Protein AF-A0A5B0D698-F1 (afdb_monomer_lite)

Foldseek 3Di:
DDDDPDDDDPDDDQQLLLQLLVLLQLLVPPDPPPSQLSSLVSLQVVLVVQVPHDDLSNQLSQQSNLQSPVSNVLLVVLVVVLVVCVCVVVVPHNDPDCPPSVVSVVVNVVSSVVSNVVSVVSNVCSVVSHHDDDPPRDNPDDD

pLDDT: mean 70.11, std 11.97, range [43.25, 88.06]

Radius of gyration: 20.56 Å; chains: 1; bounding box: 70×27×59 Å

Secondary structure (DSSP, 8-state):
-PPPPPP-PPPPPP--SHHHHHHGGGGGSSSTTHHHHHHHHHHHHHHHHGGGS-THHHHHHHHHHHHHHHHHHHHHHHHHHHHHHHHHHHHSS---SSTTTHHHHHHHHHHHHHHHHHHHHHHHHHHTT-----TTS--SS--

Structure (mmCIF, N/CA/C/O backbone):
data_AF-A0A5B0D698-F1
#
_entry.id   AF-A0A5B0D698-F1
#
loop_
_atom_site.group_PDB
_atom_site.id
_atom_site.type_symbol
_atom_site.label_atom_id
_atom_site.label_alt_id
_atom_site.label_comp_id
_atom_site.label_asym_id
_atom_site.label_entity_id
_atom_site.label_seq_id
_atom_site.pdbx_PDB_ins_code
_atom_site.Cartn_x
_atom_site.Cartn_y
_atom_site.Cartn_z
_atom_site.occupancy
_atom_site.B_iso_or_equiv
_atom_site.auth_seq_id
_atom_site.auth_comp_id
_atom_site.auth_asym_id
_atom_site.auth_atom_id
_atom_site.pdbx_PDB_model_num
ATOM 1 N N . MET A 1 1 ? -50.038 15.623 32.020 1.00 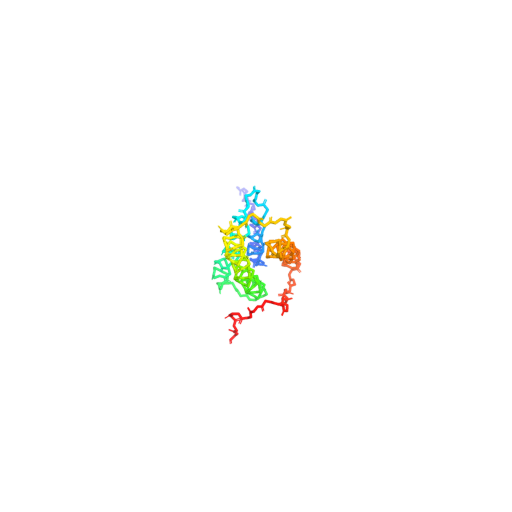43.25 1 MET A N 1
ATOM 2 C CA . MET A 1 1 ? -49.047 15.849 30.946 1.00 43.25 1 MET A CA 1
ATOM 3 C C . MET A 1 1 ? -48.141 14.630 30.883 1.00 43.25 1 MET A C 1
ATOM 5 O O . MET A 1 1 ? -47.457 14.365 31.860 1.00 43.25 1 MET A O 1
ATOM 9 N N . GLY A 1 2 ? -48.224 13.836 29.811 1.00 49.41 2 GLY A N 1
ATOM 10 C CA . GLY A 1 2 ? -47.410 12.629 29.637 1.00 49.41 2 GLY A CA 1
ATOM 11 C C . GLY A 1 2 ? -45.993 12.987 29.193 1.00 49.41 2 GLY A C 1
ATOM 12 O O . GLY A 1 2 ? -45.825 13.664 28.182 1.00 49.41 2 GLY A O 1
ATOM 13 N N . GLY A 1 3 ? -44.990 12.573 29.968 1.00 51.81 3 GLY A N 1
ATOM 14 C CA . GLY A 1 3 ? -43.584 12.720 29.604 1.00 51.81 3 GLY A CA 1
ATOM 15 C C . GLY A 1 3 ? -43.213 11.724 28.509 1.00 51.81 3 GLY A C 1
ATOM 16 O O . GLY A 1 3 ? -43.461 10.529 28.650 1.00 51.81 3 GLY A O 1
ATOM 17 N N . TYR A 1 4 ? -42.634 12.213 27.414 1.00 53.72 4 TYR A N 1
ATOM 18 C CA . TYR A 1 4 ? -42.055 11.358 26.381 1.00 53.72 4 TYR A CA 1
ATOM 19 C C . TYR A 1 4 ? -40.882 10.554 26.970 1.00 53.72 4 TYR A C 1
ATOM 21 O O . TYR A 1 4 ? -40.046 11.143 27.662 1.00 53.72 4 TYR A O 1
ATOM 29 N N . PRO A 1 5 ? -40.778 9.236 26.712 1.00 57.03 5 PRO A N 1
ATOM 30 C CA . PRO A 1 5 ? -39.622 8.461 27.137 1.00 57.03 5 PRO A CA 1
ATOM 31 C C . PRO A 1 5 ? -38.382 8.982 26.408 1.00 57.03 5 PRO A C 1
ATOM 33 O O . PRO A 1 5 ? -38.369 9.097 25.181 1.00 57.03 5 PRO A O 1
ATOM 36 N N . ALA A 1 6 ? -37.348 9.328 27.176 1.00 61.09 6 ALA A N 1
ATOM 37 C CA . ALA A 1 6 ? -36.072 9.767 26.638 1.00 61.09 6 ALA A CA 1
ATOM 38 C C . ALA A 1 6 ? -35.531 8.671 25.710 1.00 61.09 6 ALA A C 1
ATOM 40 O O . ALA A 1 6 ? -35.289 7.545 26.147 1.00 61.09 6 ALA A O 1
ATOM 41 N N . GLY A 1 7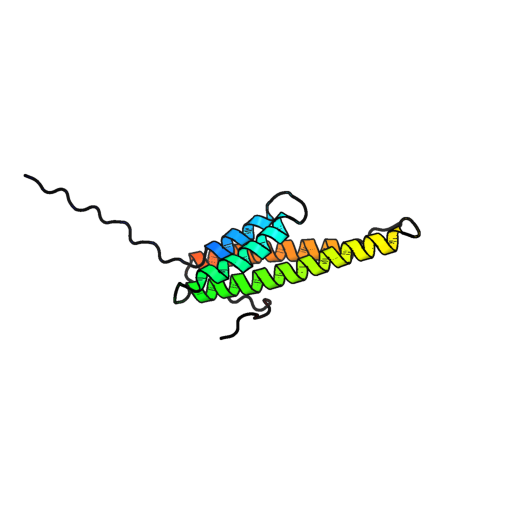 ? -35.396 8.990 24.420 1.00 54.44 7 GLY A N 1
ATOM 42 C CA . GLY A 1 7 ? -34.872 8.066 23.425 1.00 54.44 7 GLY A CA 1
ATOM 43 C C . GLY A 1 7 ? -33.511 7.546 23.875 1.00 54.44 7 GLY A C 1
ATOM 44 O O . GLY A 1 7 ? -32.592 8.327 24.116 1.00 54.44 7 GLY A O 1
ATOM 45 N N . ALA A 1 8 ? -33.394 6.228 24.019 1.00 56.75 8 ALA A N 1
ATOM 46 C CA . ALA A 1 8 ? -32.120 5.572 24.248 1.00 56.75 8 ALA A CA 1
ATOM 47 C C . ALA A 1 8 ? -31.222 5.860 23.038 1.00 56.75 8 ALA A C 1
ATOM 49 O O . ALA A 1 8 ? -31.404 5.285 21.965 1.00 56.75 8 ALA A O 1
ATOM 50 N N . TYR A 1 9 ? -30.283 6.794 23.191 1.00 51.91 9 TYR A N 1
ATOM 51 C CA . TYR A 1 9 ? -29.253 7.027 22.188 1.00 51.91 9 TYR A CA 1
ATOM 52 C C . TYR A 1 9 ? -28.519 5.700 21.949 1.00 51.91 9 TYR A C 1
ATOM 54 O O . TYR A 1 9 ? -28.082 5.079 22.925 1.00 51.91 9 TYR A O 1
ATOM 62 N N . PRO A 1 10 ? -28.384 5.225 20.695 1.00 52.34 10 PRO A N 1
ATOM 63 C CA . PRO A 1 10 ? -27.618 4.020 20.429 1.00 52.34 10 PRO A CA 1
ATOM 64 C C . PRO A 1 10 ? -26.198 4.232 20.954 1.00 52.34 10 PRO A C 1
ATOM 66 O O . PRO A 1 10 ? -25.537 5.211 20.602 1.00 52.34 10 PRO A O 1
ATOM 69 N N . ALA A 1 11 ? -25.755 3.333 21.838 1.00 55.22 11 ALA A N 1
ATOM 70 C CA . ALA A 1 11 ? -24.420 3.372 22.415 1.00 55.22 11 ALA A CA 1
ATOM 71 C C . ALA A 1 11 ? -23.393 3.505 21.283 1.00 55.22 11 ALA A C 1
ATOM 73 O O . ALA A 1 11 ? -23.368 2.682 20.364 1.00 55.22 11 ALA A O 1
ATOM 74 N N . ALA A 1 12 ? -22.584 4.568 21.328 1.00 52.69 12 ALA A N 1
ATOM 75 C CA . ALA A 1 12 ? -21.579 4.837 20.312 1.00 52.69 12 ALA A CA 1
ATOM 76 C C . ALA A 1 12 ? -20.693 3.597 20.151 1.00 52.69 12 ALA A C 1
ATOM 78 O O . ALA A 1 12 ? -20.026 3.172 21.097 1.00 52.69 12 ALA A O 1
ATOM 79 N N . VAL A 1 13 ? -20.726 2.986 18.963 1.00 54.03 13 VAL A N 1
ATOM 80 C CA . VAL A 1 13 ? -19.934 1.792 18.665 1.00 54.03 13 VAL A CA 1
ATOM 81 C C . VAL A 1 13 ? -18.467 2.139 18.936 1.00 54.03 13 VAL A C 1
ATOM 83 O O . VAL A 1 13 ? -17.960 3.081 18.318 1.00 54.03 13 VAL A O 1
ATOM 86 N N . PRO A 1 14 ? -17.773 1.424 19.844 1.00 54.25 14 PRO A N 1
ATOM 87 C CA . PRO A 1 14 ? -16.384 1.722 20.156 1.00 54.25 14 PRO A CA 1
ATOM 88 C C . PRO A 1 14 ? -15.570 1.719 18.859 1.00 54.25 14 PRO A C 1
ATOM 90 O O . PRO A 1 14 ? -15.753 0.806 18.049 1.00 54.25 14 PRO A O 1
ATOM 93 N N . PRO A 1 15 ? -14.696 2.706 18.613 1.00 56.62 15 PRO A N 1
ATOM 94 C CA . PRO A 1 15 ? -13.943 2.785 17.368 1.00 56.62 15 PRO A CA 1
ATOM 95 C C . PRO A 1 15 ? -13.078 1.531 17.206 1.00 56.62 15 PRO A C 1
ATOM 97 O O . PRO A 1 15 ? -12.071 1.371 17.882 1.00 56.62 15 PRO A O 1
ATOM 100 N N . ARG A 1 16 ? -13.473 0.621 16.304 1.00 56.03 16 ARG A N 1
ATOM 101 C CA . ARG A 1 16 ? -12.886 -0.729 16.155 1.00 56.03 16 ARG A CA 1
ATOM 102 C C . ARG A 1 16 ? -11.575 -0.773 15.355 1.00 56.03 16 ARG A C 1
ATOM 104 O O . ARG A 1 16 ? -11.137 -1.841 14.947 1.00 56.03 16 ARG A O 1
ATOM 111 N N . GLY A 1 17 ? -10.963 0.381 15.075 1.00 59.84 17 GLY A N 1
ATOM 112 C CA . GLY A 1 17 ? -9.772 0.464 14.218 1.00 59.84 17 GLY A CA 1
ATOM 113 C C . GLY A 1 17 ? -10.030 0.084 12.750 1.00 59.84 17 GLY A C 1
ATOM 114 O O . GLY A 1 17 ? -9.100 -0.305 12.058 1.00 59.84 17 GLY A O 1
ATOM 115 N N . LEU A 1 18 ? -11.281 0.184 12.274 1.00 65.38 18 LEU A N 1
ATOM 116 C CA . LEU A 1 18 ? -11.691 -0.138 10.895 1.00 65.38 18 LEU A CA 1
ATOM 117 C C . LEU A 1 18 ? -11.224 0.897 9.860 1.00 65.38 18 LEU A C 1
ATOM 119 O O . LEU A 1 18 ? -10.930 0.535 8.727 1.00 65.38 18 LEU A O 1
ATOM 123 N N . LEU A 1 19 ? -11.148 2.174 10.251 1.00 68.00 19 LEU A N 1
ATOM 124 C CA . LEU A 1 19 ? -10.814 3.291 9.359 1.00 68.00 19 LEU A CA 1
ATOM 125 C C . LEU A 1 19 ? -9.467 3.112 8.635 1.00 68.00 19 LEU A C 1
ATOM 127 O O . LEU A 1 19 ? -9.457 3.226 7.413 1.00 68.00 19 LEU A O 1
ATOM 131 N N . PRO A 1 20 ? -8.356 2.773 9.322 1.00 69.25 20 PRO A N 1
ATOM 132 C CA . PRO A 1 20 ? -7.087 2.508 8.652 1.00 69.25 20 PRO A CA 1
ATOM 133 C C . PRO A 1 20 ? -7.180 1.389 7.614 1.00 69.25 20 PRO A C 1
ATOM 135 O O . PRO A 1 20 ? -6.628 1.517 6.533 1.00 69.25 20 PRO A O 1
ATOM 138 N N . TRP A 1 21 ? -7.924 0.319 7.890 1.00 69.25 21 TRP A N 1
ATOM 139 C CA . TRP A 1 21 ? -8.091 -0.777 6.937 1.00 69.25 21 TRP A CA 1
ATOM 140 C C . TRP A 1 21 ? -8.963 -0.386 5.741 1.00 69.25 21 TRP A C 1
ATOM 142 O O . TRP A 1 21 ? -8.602 -0.686 4.610 1.00 69.25 21 TRP A O 1
ATOM 152 N N . ALA A 1 22 ? -10.050 0.354 5.959 1.00 73.06 22 ALA A N 1
ATOM 153 C CA . ALA A 1 22 ? -10.903 0.849 4.877 1.00 73.06 22 ALA A CA 1
ATOM 154 C C . ALA A 1 22 ? -10.153 1.796 3.922 1.00 73.06 22 ALA A C 1
ATOM 156 O O . ALA A 1 22 ? -10.357 1.738 2.713 1.00 73.06 22 ALA A O 1
ATOM 157 N N . LEU A 1 23 ? -9.225 2.611 4.432 1.00 75.62 23 LEU A N 1
ATOM 158 C CA . LEU A 1 23 ? -8.343 3.447 3.602 1.00 75.62 23 LEU A CA 1
ATOM 159 C C . LEU A 1 23 ? -7.381 2.615 2.733 1.00 75.62 23 LEU A C 1
ATOM 161 O O . LEU A 1 23 ? -6.917 3.065 1.686 1.00 75.62 23 LEU A O 1
ATOM 165 N N . GLY A 1 24 ? -7.159 1.357 3.110 1.00 70.19 24 GLY A N 1
ATOM 166 C CA . GLY A 1 24 ? -6.526 0.338 2.284 1.00 70.19 24 GLY A CA 1
ATOM 167 C C . GLY A 1 24 ? -7.220 0.093 0.935 1.00 70.19 24 GLY A C 1
ATOM 168 O O . GLY A 1 24 ? -6.566 -0.273 -0.037 1.00 70.19 24 GLY A O 1
ATOM 169 N N . LEU A 1 25 ? -8.529 0.345 0.839 1.00 79.75 25 LEU A N 1
ATOM 170 C CA . LEU A 1 25 ? -9.312 0.126 -0.383 1.00 79.75 25 LEU A CA 1
ATOM 171 C C . LEU A 1 25 ? -9.118 1.208 -1.448 1.00 79.75 25 LEU A C 1
ATOM 173 O O . LEU A 1 25 ? -9.544 1.011 -2.583 1.00 79.75 25 LEU A O 1
ATOM 177 N N . LEU A 1 26 ? -8.432 2.311 -1.130 1.00 79.44 26 LEU A N 1
ATOM 178 C CA . LEU A 1 26 ? -8.079 3.332 -2.126 1.00 79.44 26 LEU A CA 1
ATOM 179 C C . LEU A 1 26 ? -7.236 2.758 -3.277 1.00 79.44 26 LEU A C 1
ATOM 181 O O . LEU A 1 26 ? -7.214 3.337 -4.358 1.00 79.44 26 LEU A O 1
ATOM 185 N N . ILE A 1 27 ? -6.623 1.583 -3.087 1.00 78.94 27 ILE A N 1
ATOM 186 C CA . ILE A 1 27 ? -5.944 0.836 -4.149 1.00 78.94 27 ILE A CA 1
ATOM 187 C C . ILE A 1 27 ? -6.849 0.515 -5.346 1.00 78.94 27 ILE A C 1
ATOM 189 O O . ILE A 1 27 ? -6.347 0.346 -6.451 1.00 78.94 27 ILE A O 1
ATOM 193 N N . LEU A 1 28 ? -8.169 0.471 -5.145 1.00 79.44 28 LEU A N 1
ATOM 194 C CA . LEU A 1 28 ? -9.156 0.179 -6.184 1.00 79.44 28 LEU A CA 1
ATOM 195 C C . LEU A 1 28 ? -9.487 1.384 -7.079 1.00 79.44 28 LEU A C 1
ATOM 197 O O . LEU A 1 28 ? -10.265 1.233 -8.019 1.00 79.44 28 LEU A O 1
ATOM 201 N N . ILE A 1 29 ? -8.928 2.572 -6.814 1.00 83.19 29 ILE A N 1
ATOM 202 C CA . ILE A 1 29 ? -9.058 3.712 -7.731 1.00 83.19 29 ILE A CA 1
ATOM 203 C C . ILE A 1 29 ? -8.455 3.292 -9.083 1.00 83.19 29 ILE A C 1
ATOM 205 O O . ILE A 1 29 ? -7.277 2.929 -9.116 1.00 83.19 29 ILE A O 1
ATOM 209 N N . PRO A 1 30 ? -9.213 3.359 -10.198 1.00 74.44 30 PRO A N 1
ATOM 210 C CA . PRO A 1 30 ? -8.798 2.846 -11.507 1.00 74.44 30 PRO A CA 1
ATOM 211 C C . PRO A 1 30 ? -7.821 3.800 -12.213 1.00 74.44 30 PRO A C 1
ATOM 213 O O . PRO A 1 30 ? -7.921 4.052 -13.410 1.00 74.44 30 PRO A O 1
ATOM 216 N N . PHE A 1 31 ? -6.887 4.370 -11.455 1.00 77.25 31 PHE A N 1
ATOM 217 C CA . PHE A 1 31 ? -5.821 5.216 -11.953 1.00 77.25 31 PHE A CA 1
ATOM 218 C C . PHE A 1 31 ? -4.481 4.540 -11.630 1.00 77.25 31 PHE A C 1
ATOM 220 O O . PHE A 1 31 ? -4.220 4.269 -10.449 1.00 77.25 31 PHE A O 1
ATOM 227 N N . PRO A 1 32 ? -3.633 4.255 -12.641 1.00 74.44 32 PRO A N 1
ATOM 228 C CA . PRO A 1 32 ? -2.386 3.526 -12.446 1.00 74.44 32 PRO A CA 1
ATOM 229 C C . PRO A 1 32 ? -1.539 4.156 -11.342 1.00 74.44 32 PRO A C 1
ATOM 231 O O . PRO A 1 32 ? -1.295 5.362 -11.350 1.00 74.44 32 PRO A O 1
ATOM 234 N N . PHE A 1 33 ? -1.103 3.333 -10.388 1.00 77.50 33 PHE A N 1
ATOM 235 C CA . PHE A 1 33 ? -0.232 3.686 -9.258 1.00 77.50 33 PHE A CA 1
ATOM 236 C C . PHE A 1 33 ? -0.831 4.625 -8.200 1.00 77.5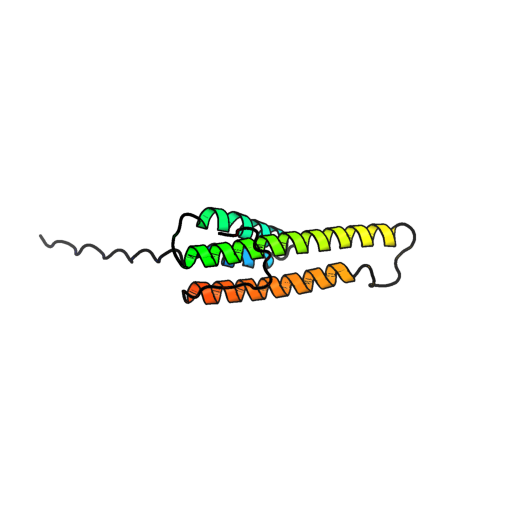0 33 PHE A C 1
ATOM 238 O O . PHE A 1 33 ? -0.549 4.453 -7.012 1.00 77.50 33 PHE A O 1
ATOM 245 N N . VAL A 1 34 ? -1.694 5.566 -8.588 1.00 78.31 34 VAL A N 1
ATOM 246 C CA . VAL A 1 34 ? -2.286 6.572 -7.692 1.00 78.31 34 VAL A CA 1
ATOM 247 C C . VAL A 1 34 ? -3.130 5.923 -6.606 1.00 78.31 34 VAL A C 1
ATOM 249 O O . VAL A 1 34 ? -2.970 6.279 -5.442 1.00 78.31 34 VAL A O 1
ATOM 252 N N . GLY A 1 35 ? -3.964 4.935 -6.946 1.00 77.50 35 GLY A N 1
ATOM 253 C CA . GLY A 1 35 ? -4.760 4.223 -5.944 1.00 77.50 35 GLY A CA 1
ATOM 254 C C . GLY A 1 35 ? -3.887 3.541 -4.887 1.00 77.50 35 GLY A C 1
ATOM 255 O O . GLY A 1 35 ? -4.127 3.665 -3.685 1.00 77.50 35 GLY A O 1
ATOM 256 N N . GLY A 1 36 ? -2.826 2.857 -5.326 1.00 75.00 36 GLY A N 1
ATOM 257 C CA . GLY A 1 36 ? -1.877 2.192 -4.434 1.00 75.00 36 GLY A CA 1
ATOM 258 C C . GLY A 1 36 ? -1.141 3.176 -3.524 1.00 75.00 36 GLY A C 1
ATOM 259 O O . GLY A 1 36 ? -1.122 2.996 -2.307 1.00 75.00 36 GLY A O 1
ATOM 260 N N . ILE A 1 37 ? -0.589 4.251 -4.083 1.00 79.81 37 ILE A N 1
ATOM 261 C CA . ILE A 1 37 ? 0.144 5.257 -3.302 1.00 79.81 37 ILE A CA 1
ATOM 262 C C . ILE A 1 37 ? -0.796 5.959 -2.313 1.00 79.81 37 ILE A C 1
ATOM 264 O O . ILE A 1 37 ? -0.485 6.034 -1.123 1.00 79.81 37 ILE A O 1
ATOM 268 N N . ALA A 1 38 ? -1.974 6.400 -2.765 1.00 78.50 38 ALA A N 1
ATOM 269 C CA . ALA A 1 38 ? -2.978 7.032 -1.911 1.00 78.50 38 ALA A CA 1
ATOM 270 C C . ALA A 1 38 ? -3.415 6.107 -0.767 1.00 78.50 38 ALA A C 1
ATOM 272 O O . ALA A 1 38 ? -3.546 6.557 0.370 1.00 78.50 38 ALA A O 1
ATOM 273 N N . SER A 1 39 ? -3.572 4.810 -1.046 1.00 78.38 39 SER A N 1
ATOM 274 C CA . SER A 1 39 ? -3.862 3.796 -0.035 1.00 78.38 39 SER A CA 1
ATOM 275 C C . SER A 1 39 ? -2.773 3.706 1.032 1.00 78.38 39 SER A C 1
ATOM 277 O O . SER A 1 39 ? -3.072 3.847 2.218 1.00 78.38 39 SER A O 1
ATOM 279 N N . GLY A 1 40 ? -1.509 3.544 0.629 1.00 73.00 40 GLY A N 1
ATOM 280 C CA . GLY A 1 40 ? -0.382 3.479 1.563 1.00 73.00 40 GLY A CA 1
ATOM 281 C C . GLY A 1 40 ? -0.268 4.735 2.433 1.00 73.00 40 GLY A C 1
ATOM 282 O O . GLY A 1 40 ? -0.135 4.628 3.655 1.00 73.00 40 GLY A O 1
ATOM 283 N N . ILE A 1 41 ? -0.412 5.923 1.828 1.00 77.19 41 ILE A N 1
ATOM 284 C CA . ILE A 1 41 ? -0.380 7.212 2.539 1.00 77.19 41 ILE A CA 1
ATOM 285 C C . ILE A 1 41 ? -1.538 7.299 3.534 1.00 77.19 41 ILE A C 1
ATOM 287 O O . ILE A 1 41 ? -1.331 7.615 4.705 1.00 77.19 41 ILE A O 1
ATOM 291 N N . ALA A 1 42 ? -2.761 7.001 3.101 1.00 77.75 42 ALA A N 1
ATOM 292 C CA . ALA A 1 42 ? -3.940 7.122 3.947 1.00 77.75 42 ALA A CA 1
ATOM 293 C C . ALA A 1 42 ? -3.905 6.138 5.131 1.00 77.75 42 ALA A C 1
ATOM 295 O O . ALA A 1 42 ? -4.251 6.506 6.259 1.00 77.75 42 ALA A O 1
ATOM 296 N N . MET A 1 43 ? -3.414 4.913 4.919 1.00 70.50 43 MET A N 1
ATOM 297 C CA . MET A 1 43 ? -3.164 3.948 5.996 1.00 70.50 43 MET A CA 1
ATOM 298 C C . MET A 1 43 ? -2.090 4.447 6.974 1.00 70.50 43 MET A C 1
ATOM 300 O O . MET A 1 43 ? -2.265 4.328 8.190 1.00 70.50 43 MET A O 1
ATOM 304 N N . ALA A 1 44 ? -1.019 5.067 6.469 1.00 70.19 44 ALA A N 1
ATOM 305 C CA . ALA A 1 44 ? 0.047 5.615 7.304 1.00 70.19 44 ALA A CA 1
ATOM 306 C C . ALA A 1 44 ? -0.421 6.813 8.154 1.00 70.19 44 ALA A C 1
ATOM 308 O O . ALA A 1 44 ? -0.178 6.869 9.362 1.00 70.19 44 ALA A O 1
ATOM 309 N N . VAL A 1 45 ? -1.153 7.754 7.556 1.00 70.75 45 VAL A N 1
ATOM 310 C CA . VAL A 1 45 ? -1.638 8.966 8.239 1.00 70.75 45 VAL A CA 1
ATOM 311 C C . VAL A 1 45 ? -2.734 8.635 9.265 1.00 70.75 45 VAL A C 1
ATOM 313 O O . VAL A 1 45 ? -2.742 9.168 10.379 1.00 70.75 45 VAL A O 1
ATOM 316 N N . SER A 1 46 ? -3.643 7.711 8.944 1.00 66.25 46 SER A N 1
ATOM 317 C CA . SER A 1 46 ? -4.792 7.376 9.805 1.00 66.25 46 SER A CA 1
ATOM 318 C C . SER A 1 46 ? -4.434 6.607 11.079 1.00 66.25 46 SER A C 1
ATOM 320 O O . SER A 1 46 ? -5.117 6.738 12.105 1.00 66.25 46 SER A O 1
ATOM 322 N N . GLY A 1 47 ? -3.345 5.841 11.078 1.00 55.72 47 GLY A N 1
ATOM 323 C CA . GLY A 1 47 ? -2.895 5.197 12.306 1.00 55.72 47 GLY A CA 1
ATOM 324 C C . GLY A 1 47 ? -2.310 6.192 13.328 1.00 55.72 47 GLY A C 1
ATOM 325 O O . GLY A 1 47 ? -2.368 5.926 14.530 1.00 55.72 47 GLY A O 1
ATOM 326 N N . GLY A 1 48 ? -1.866 7.382 12.893 1.00 53.75 48 GLY A N 1
ATOM 327 C CA . GLY A 1 48 ? -1.510 8.499 13.778 1.00 53.75 48 GLY A CA 1
ATOM 328 C C . GLY A 1 48 ? -2.719 9.052 14.543 1.00 53.75 48 GLY A C 1
ATOM 329 O O . GLY A 1 48 ? -2.651 9.242 15.759 1.00 53.75 48 GLY A O 1
ATOM 330 N N . ALA A 1 49 ? -3.863 9.194 13.866 1.00 51.62 49 ALA A N 1
ATOM 331 C CA . ALA A 1 49 ? -5.129 9.630 14.467 1.00 51.62 49 ALA A CA 1
ATOM 332 C C . ALA A 1 49 ? -5.752 8.584 15.413 1.00 51.62 49 ALA A C 1
ATOM 334 O O . ALA A 1 49 ? -6.570 8.920 16.270 1.00 51.62 49 ALA A O 1
ATOM 335 N N . SER A 1 50 ? -5.348 7.316 15.293 1.00 50.00 50 SER A N 1
ATOM 336 C CA . SER A 1 50 ? -5.852 6.207 16.115 1.00 50.00 50 SER A CA 1
ATOM 337 C C . SER A 1 50 ? -5.109 6.046 17.450 1.00 50.00 50 SER A C 1
ATOM 339 O O . SER A 1 50 ? -5.561 5.299 18.316 1.00 50.00 50 SER A O 1
ATOM 341 N N . ARG A 1 51 ? -4.013 6.796 17.671 1.00 49.94 51 ARG A N 1
ATOM 342 C CA . ARG A 1 51 ? -3.254 6.825 18.942 1.00 49.94 51 ARG A CA 1
ATOM 343 C C . ARG A 1 51 ? -4.097 7.257 20.149 1.00 49.94 51 ARG A C 1
ATOM 345 O O . ARG A 1 51 ? -3.717 6.955 21.277 1.00 49.94 51 ARG A O 1
ATOM 352 N N . ARG A 1 52 ? -5.219 7.945 19.902 1.00 50.62 52 ARG A N 1
ATOM 353 C CA . ARG A 1 52 ? -6.154 8.463 20.915 1.00 50.62 52 ARG A CA 1
ATOM 354 C C . ARG A 1 52 ? -7.133 7.425 21.477 1.00 50.62 52 ARG A C 1
ATOM 356 O O . ARG A 1 52 ? -7.836 7.733 22.429 1.00 50.62 52 ARG A O 1
ATOM 363 N N . PHE A 1 53 ? -7.196 6.220 20.906 1.00 52.69 53 PHE A N 1
ATOM 364 C CA . PHE A 1 53 ? -8.102 5.158 21.355 1.00 52.69 53 PHE A CA 1
ATOM 365 C C . PHE A 1 53 ? -7.307 4.034 22.039 1.00 52.69 53 PHE A C 1
ATOM 367 O O . PHE A 1 53 ? -6.228 3.674 21.576 1.00 52.69 53 PHE A O 1
ATOM 374 N N . GLY A 1 54 ? -7.796 3.518 23.172 1.00 53.06 54 GLY A N 1
ATOM 375 C CA . GLY A 1 54 ? -7.160 2.435 23.939 1.00 53.06 54 GLY A CA 1
ATOM 376 C C . GLY A 1 54 ? -7.615 1.030 23.514 1.00 53.06 54 GLY A C 1
ATOM 377 O O . GLY A 1 54 ? -8.648 0.877 22.866 1.00 53.06 54 GLY A O 1
ATOM 378 N N . GLY A 1 55 ? -6.853 -0.002 23.895 1.00 65.88 55 GLY A N 1
ATOM 379 C CA . GLY A 1 55 ? -7.209 -1.420 23.705 1.00 65.88 55 GLY A CA 1
ATOM 380 C C . GLY A 1 55 ? -6.937 -1.988 22.301 1.00 65.88 55 GLY A C 1
ATOM 381 O O . GLY A 1 55 ? -6.099 -1.474 21.560 1.00 65.88 55 GLY A O 1
ATOM 382 N N . ALA A 1 56 ? -7.674 -3.040 21.921 1.00 60.34 56 ALA A N 1
ATOM 383 C CA . ALA A 1 56 ? -7.499 -3.799 20.669 1.00 60.34 56 A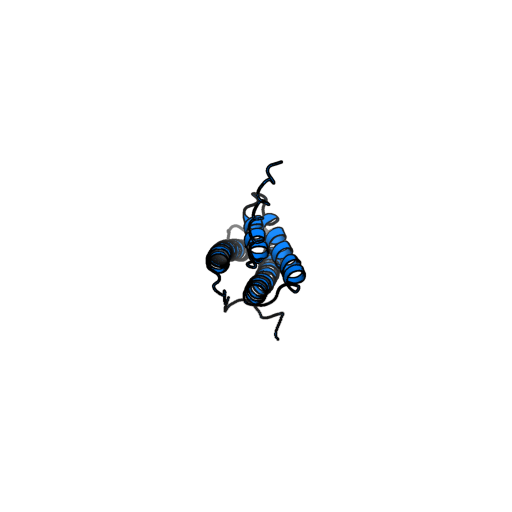LA A CA 1
ATOM 384 C C . ALA A 1 56 ? -7.603 -2.945 19.386 1.00 60.34 56 ALA A C 1
ATOM 386 O O . ALA A 1 56 ? -6.994 -3.252 18.360 1.00 60.34 56 ALA A O 1
ATOM 387 N N . ALA A 1 57 ? -8.331 -1.826 19.442 1.00 59.09 57 ALA A N 1
ATOM 388 C CA . ALA A 1 57 ? -8.427 -0.869 18.344 1.00 59.09 57 ALA A CA 1
ATOM 389 C C . ALA A 1 57 ? -7.088 -0.180 18.031 1.00 59.09 57 ALA A C 1
ATOM 391 O O . ALA A 1 57 ? -6.790 0.092 16.867 1.00 59.09 57 ALA A O 1
ATOM 392 N N . ARG A 1 58 ? -6.264 0.074 19.056 1.00 63.34 58 ARG A N 1
ATOM 393 C CA . ARG A 1 58 ? -4.948 0.709 18.913 1.00 63.34 58 ARG A CA 1
ATOM 394 C C . ARG A 1 58 ? -3.944 -0.228 18.263 1.00 63.34 58 ARG A C 1
ATOM 396 O O . ARG A 1 58 ? -3.154 0.207 17.431 1.00 63.34 58 ARG A O 1
ATOM 403 N N . GLU A 1 59 ? -3.976 -1.502 18.635 1.00 65.56 59 GLU A N 1
ATOM 404 C CA . GLU A 1 59 ? -3.091 -2.527 18.077 1.00 65.56 59 GLU A CA 1
ATOM 405 C C . GLU A 1 59 ? -3.436 -2.824 16.619 1.00 65.56 59 GLU A C 1
ATOM 407 O O . GLU A 1 59 ? -2.543 -2.819 15.773 1.00 65.56 59 GLU A O 1
ATOM 412 N N . ASN A 1 60 ? -4.726 -2.943 16.292 1.00 64.62 60 ASN A N 1
ATOM 413 C CA . ASN A 1 60 ? -5.174 -3.087 14.906 1.00 64.62 60 ASN A CA 1
ATOM 414 C C . ASN A 1 60 ? -4.820 -1.876 14.044 1.00 64.62 60 ASN A C 1
ATOM 416 O O . ASN A 1 60 ? -4.356 -2.042 12.915 1.00 64.62 60 ASN A O 1
ATOM 420 N N . ALA A 1 61 ? -4.989 -0.662 14.573 1.00 63.84 61 ALA A N 1
ATOM 421 C CA . ALA A 1 61 ? -4.581 0.542 13.867 1.00 63.84 61 ALA A CA 1
ATOM 422 C C . ALA A 1 61 ? -3.059 0.605 13.674 1.00 63.84 61 ALA A C 1
ATOM 424 O O . ALA A 1 61 ? -2.612 0.997 12.603 1.00 63.84 61 ALA A O 1
ATOM 425 N N . ARG A 1 62 ? -2.260 0.182 14.663 1.00 68.00 62 ARG A N 1
ATOM 426 C CA . ARG A 1 62 ? -0.792 0.101 14.558 1.00 68.00 62 ARG A CA 1
ATOM 427 C C . ARG A 1 62 ? -0.336 -0.917 13.515 1.00 68.00 62 ARG A C 1
ATOM 429 O O . ARG A 1 62 ? 0.558 -0.607 12.732 1.00 68.00 62 ARG A O 1
ATOM 436 N N . ALA A 1 63 ? -0.945 -2.101 13.487 1.00 68.44 63 ALA A N 1
ATOM 437 C CA . ALA A 1 63 ? -0.642 -3.126 12.492 1.00 68.44 63 ALA A CA 1
ATOM 438 C C . ALA A 1 63 ? -0.955 -2.634 11.069 1.00 68.44 63 ALA A C 1
ATOM 440 O O . ALA A 1 63 ? -0.119 -2.779 10.177 1.00 68.44 63 ALA A O 1
ATOM 441 N N . ALA A 1 64 ? -2.104 -1.974 10.880 1.00 67.69 64 ALA A N 1
ATOM 442 C CA . ALA A 1 64 ? -2.473 -1.348 9.611 1.00 67.69 64 ALA A CA 1
ATOM 443 C C . ALA A 1 64 ? -1.485 -0.245 9.195 1.00 67.69 64 ALA A C 1
ATOM 445 O O . ALA A 1 64 ? -1.099 -0.169 8.034 1.00 67.69 64 ALA A O 1
ATOM 446 N N . LEU A 1 65 ? -1.038 0.580 10.146 1.00 71.88 65 LEU A N 1
ATOM 447 C CA . LEU A 1 65 ? -0.076 1.662 9.920 1.00 71.88 65 LEU A CA 1
ATOM 448 C C . LEU A 1 65 ? 1.292 1.118 9.471 1.00 71.88 65 LEU A C 1
ATOM 450 O O . LEU A 1 65 ? 1.828 1.546 8.452 1.00 71.88 65 LEU A O 1
ATOM 454 N N . ASN A 1 66 ? 1.834 0.139 10.206 1.00 75.12 66 ASN A N 1
ATOM 455 C CA . ASN A 1 66 ? 3.120 -0.493 9.889 1.00 75.12 66 ASN A CA 1
ATOM 456 C C . ASN A 1 66 ? 3.073 -1.200 8.524 1.00 75.12 66 ASN A C 1
ATOM 458 O O . ASN A 1 66 ? 4.028 -1.115 7.748 1.00 75.12 66 ASN A O 1
ATOM 462 N N . TRP A 1 67 ? 1.956 -1.865 8.208 1.00 78.25 67 TRP A N 1
ATOM 463 C CA . TRP A 1 67 ? 1.748 -2.474 6.895 1.00 78.25 67 TRP A CA 1
ATOM 464 C C . TRP A 1 67 ? 1.637 -1.422 5.788 1.00 78.25 67 TRP A C 1
ATOM 466 O O . TRP A 1 67 ? 2.341 -1.530 4.792 1.00 78.25 67 TRP A O 1
ATOM 476 N N . GLY A 1 68 ? 0.824 -0.378 5.979 1.00 76.00 68 GLY A N 1
ATOM 477 C CA . GLY A 1 68 ? 0.654 0.706 5.008 1.00 76.00 68 GLY A CA 1
ATOM 478 C C . GLY A 1 68 ? 1.970 1.411 4.670 1.00 76.00 68 GLY A C 1
ATOM 479 O O . GLY A 1 68 ? 2.246 1.655 3.499 1.00 76.00 68 GLY A O 1
ATOM 480 N N . LEU A 1 69 ? 2.824 1.650 5.672 1.00 75.94 69 LEU A N 1
ATOM 481 C CA . LEU A 1 69 ? 4.181 2.176 5.477 1.00 75.94 69 LEU A CA 1
ATOM 482 C C . LEU A 1 69 ? 5.081 1.206 4.706 1.00 75.94 69 LEU A C 1
ATOM 484 O O . LEU A 1 69 ? 5.779 1.625 3.786 1.00 75.94 69 LEU A O 1
ATOM 488 N N . THR A 1 70 ? 5.051 -0.083 5.055 1.00 78.75 70 THR A N 1
ATOM 489 C CA . THR A 1 70 ? 5.833 -1.115 4.352 1.00 78.75 70 THR A CA 1
ATOM 490 C C . THR A 1 70 ? 5.399 -1.214 2.888 1.00 78.75 70 THR A C 1
ATOM 492 O O . THR A 1 70 ? 6.239 -1.190 1.993 1.00 78.75 70 THR A O 1
ATOM 495 N N . TYR A 1 71 ? 4.090 -1.255 2.633 1.00 78.25 71 TYR A N 1
ATOM 496 C CA . TYR A 1 71 ? 3.520 -1.268 1.290 1.00 78.25 71 TYR A CA 1
ATOM 497 C C . TYR A 1 71 ? 3.921 -0.021 0.502 1.00 78.25 71 TYR A C 1
ATOM 499 O O . TYR A 1 71 ? 4.364 -0.136 -0.639 1.00 78.25 71 TYR A O 1
ATOM 507 N N . LEU A 1 72 ? 3.831 1.165 1.107 1.00 80.94 72 LEU A N 1
ATOM 508 C CA . LEU A 1 72 ? 4.224 2.419 0.469 1.00 80.94 72 LEU A CA 1
ATOM 509 C C . LEU A 1 72 ? 5.713 2.441 0.110 1.00 80.94 72 LEU A C 1
ATOM 511 O O . LEU A 1 72 ? 6.065 2.822 -1.004 1.00 80.94 72 LEU A O 1
ATOM 515 N N . LEU A 1 73 ? 6.582 1.988 1.015 1.00 83.44 73 LEU A N 1
ATOM 516 C CA . LEU A 1 73 ? 8.017 1.895 0.759 1.00 83.44 73 LEU A CA 1
ATOM 517 C C . LEU A 1 73 ? 8.312 0.926 -0.396 1.00 83.44 73 LEU A C 1
ATOM 519 O O . LEU A 1 73 ? 8.959 1.307 -1.369 1.00 83.44 73 LEU A O 1
ATOM 523 N N . VAL A 1 74 ? 7.806 -0.309 -0.310 1.00 84.38 74 VAL A N 1
ATOM 524 C CA . VAL A 1 74 ? 8.056 -1.365 -1.306 1.00 84.38 74 VAL A CA 1
ATOM 525 C C . VAL A 1 74 ? 7.500 -0.977 -2.677 1.00 84.38 74 VAL A C 1
ATOM 527 O O . VAL A 1 74 ? 8.194 -1.115 -3.682 1.00 84.38 74 VAL A O 1
ATOM 530 N N . SER A 1 75 ? 6.275 -0.449 -2.727 1.00 80.38 75 SER A N 1
ATOM 531 C CA . SER A 1 75 ? 5.645 -0.007 -3.976 1.00 80.38 75 SER A CA 1
ATOM 532 C C . SER A 1 75 ? 6.397 1.159 -4.619 1.00 80.38 75 SER A C 1
ATOM 534 O O . SER A 1 75 ? 6.625 1.134 -5.827 1.00 80.38 75 SER A O 1
ATOM 536 N N . THR A 1 76 ? 6.857 2.133 -3.827 1.00 83.56 76 THR A N 1
ATOM 537 C CA . THR A 1 76 ? 7.668 3.256 -4.324 1.00 83.56 76 THR A CA 1
ATOM 538 C C . THR A 1 76 ? 8.992 2.767 -4.905 1.00 83.56 76 THR A C 1
ATOM 540 O O . THR A 1 76 ? 9.339 3.149 -6.020 1.00 83.56 76 THR A O 1
ATOM 543 N N . VAL A 1 77 ? 9.708 1.885 -4.197 1.00 87.00 77 VAL A N 1
ATOM 544 C CA . VAL A 1 77 ? 10.976 1.312 -4.683 1.00 87.00 77 VAL A CA 1
ATOM 545 C C . VAL A 1 77 ? 10.765 0.560 -5.995 1.00 87.00 77 VAL A C 1
ATOM 547 O O . VAL A 1 77 ? 11.491 0.813 -6.951 1.00 87.00 77 VAL A O 1
ATOM 550 N N . LEU A 1 78 ? 9.747 -0.301 -6.083 1.00 87.12 78 LEU A N 1
ATOM 551 C CA . LEU A 1 78 ? 9.455 -1.054 -7.307 1.00 87.12 78 LEU A CA 1
ATOM 552 C C . LEU A 1 78 ? 9.123 -0.141 -8.494 1.00 87.12 78 LEU A C 1
ATOM 554 O O . LEU A 1 78 ? 9.585 -0.405 -9.603 1.00 87.12 78 LEU A O 1
ATOM 558 N N . LEU A 1 79 ? 8.369 0.939 -8.271 1.00 86.81 79 LEU A N 1
ATOM 559 C CA . LEU A 1 79 ? 8.049 1.906 -9.323 1.00 86.81 79 LEU A CA 1
ATOM 560 C C . LEU A 1 79 ? 9.279 2.688 -9.778 1.00 86.81 79 LEU A C 1
ATOM 562 O O . LEU A 1 79 ? 9.521 2.783 -10.979 1.00 86.81 79 LEU A O 1
ATOM 566 N N . VAL A 1 80 ? 10.083 3.201 -8.844 1.00 88.06 80 VAL A N 1
ATOM 567 C CA . VAL A 1 80 ? 11.332 3.898 -9.181 1.00 88.06 80 VAL A CA 1
ATOM 568 C C . VAL A 1 80 ? 12.258 2.963 -9.958 1.00 88.06 80 VAL A C 1
ATOM 570 O O . VAL A 1 80 ? 12.739 3.334 -11.026 1.00 88.06 80 VAL A O 1
ATOM 573 N N . SER A 1 81 ? 12.448 1.726 -9.491 1.00 85.62 81 SER A N 1
ATOM 574 C CA . SER A 1 81 ? 13.239 0.721 -10.207 1.00 85.62 81 SER A CA 1
ATOM 575 C C . SER A 1 81 ? 12.681 0.421 -11.599 1.00 85.62 81 SER A C 1
ATOM 577 O O . SER A 1 81 ? 13.469 0.301 -12.534 1.00 85.62 81 SER A O 1
ATOM 579 N N . HIS A 1 82 ? 11.356 0.340 -11.770 1.00 84.62 82 HIS A N 1
ATOM 580 C CA . HIS A 1 82 ? 10.735 0.149 -13.084 1.00 84.62 82 HIS A CA 1
ATOM 581 C C . HIS A 1 82 ? 11.106 1.272 -14.054 1.00 84.62 82 HIS A C 1
ATOM 583 O O . HIS A 1 82 ? 11.586 0.988 -15.146 1.00 84.62 82 HIS A O 1
ATOM 589 N N . PHE A 1 83 ? 10.937 2.535 -13.651 1.00 86.19 83 PHE A N 1
ATOM 590 C CA . PHE A 1 83 ? 11.244 3.679 -14.513 1.00 86.19 83 PHE A CA 1
ATOM 591 C C . PHE A 1 83 ? 12.740 3.825 -14.796 1.00 86.19 83 PHE A C 1
ATOM 593 O O . PHE A 1 83 ? 13.105 4.197 -15.911 1.00 86.19 83 PHE A O 1
ATOM 600 N N . VAL A 1 84 ? 13.603 3.499 -13.828 1.00 87.19 84 VAL A N 1
ATOM 601 C CA . VAL A 1 84 ? 15.058 3.481 -14.033 1.00 87.19 84 VAL A CA 1
ATOM 602 C C . VAL A 1 84 ? 15.430 2.421 -15.067 1.00 87.19 84 VAL A C 1
ATOM 604 O O . VAL A 1 84 ? 16.084 2.756 -16.046 1.00 87.19 84 VAL A O 1
ATOM 607 N N . ILE A 1 85 ? 14.970 1.176 -14.898 1.00 85.56 85 ILE A N 1
ATOM 608 C CA . ILE A 1 85 ? 15.261 0.069 -15.825 1.00 85.56 85 ILE A CA 1
ATOM 609 C C . ILE A 1 85 ? 14.676 0.340 -17.211 1.00 85.56 85 ILE A C 1
ATOM 611 O O . ILE A 1 85 ? 15.333 0.078 -18.214 1.00 85.56 85 ILE A O 1
ATOM 615 N N . LEU A 1 86 ? 13.451 0.868 -17.276 1.00 84.88 86 LEU A N 1
ATOM 616 C CA . LEU A 1 86 ? 12.831 1.277 -18.530 1.00 84.88 86 LEU A CA 1
ATOM 617 C C . LEU A 1 86 ? 13.726 2.296 -19.239 1.00 84.88 86 LEU A C 1
ATOM 619 O O . LEU A 1 86 ? 14.155 2.041 -20.354 1.00 84.88 86 LEU A O 1
ATOM 623 N N . SER A 1 87 ? 14.075 3.394 -18.564 1.00 84.19 87 SER A N 1
ATOM 624 C CA . SER A 1 87 ? 14.854 4.481 -19.165 1.00 84.19 87 SER A CA 1
ATOM 625 C C . SER A 1 87 ? 16.247 4.031 -19.602 1.00 84.19 87 SER A C 1
ATOM 627 O O . SER A 1 87 ? 16.683 4.412 -20.682 1.00 84.19 87 SER A O 1
ATOM 629 N N . THR A 1 88 ? 16.943 3.214 -18.803 1.00 84.31 88 THR A N 1
ATOM 630 C CA . THR A 1 88 ? 18.300 2.757 -19.142 1.00 84.31 88 THR A CA 1
ATOM 631 C C . THR A 1 88 ? 18.304 1.761 -20.294 1.00 84.31 88 THR A C 1
ATOM 633 O O . THR A 1 88 ? 19.184 1.828 -21.145 1.00 84.31 88 THR A O 1
ATOM 636 N N . LEU A 1 89 ? 17.329 0.851 -20.350 1.00 80.38 89 LEU A N 1
ATOM 637 C CA . LEU A 1 89 ? 17.298 -0.200 -21.369 1.00 80.38 89 LEU A CA 1
ATOM 638 C C . LEU A 1 89 ? 16.648 0.231 -22.682 1.00 80.38 89 LEU A C 1
ATOM 640 O O . LEU A 1 89 ? 16.859 -0.441 -23.685 1.00 80.38 89 LEU A O 1
ATOM 644 N N . THR A 1 90 ? 15.873 1.317 -22.698 1.00 77.31 90 THR A N 1
ATOM 645 C CA . THR A 1 90 ? 15.310 1.878 -23.937 1.00 77.31 90 THR A CA 1
ATOM 646 C C . THR A 1 90 ? 16.102 3.062 -24.490 1.00 77.31 90 THR A C 1
ATOM 648 O O . THR A 1 90 ? 15.750 3.554 -25.558 1.00 77.31 90 THR A O 1
ATOM 651 N N . ALA A 1 91 ? 17.132 3.546 -23.783 1.00 73.94 91 ALA A N 1
ATOM 652 C CA . ALA A 1 91 ? 17.930 4.695 -24.216 1.00 73.94 91 ALA A CA 1
ATOM 653 C C . ALA A 1 91 ? 18.791 4.397 -25.456 1.00 73.94 91 ALA A C 1
ATOM 655 O O . ALA A 1 91 ? 18.823 5.211 -26.373 1.00 73.94 91 ALA A O 1
ATOM 656 N N . ASP A 1 92 ? 19.454 3.236 -25.498 1.00 66.88 92 ASP A N 1
ATOM 657 C CA . ASP A 1 92 ? 20.431 2.910 -26.551 1.00 66.88 92 ASP A CA 1
ATOM 658 C C . ASP A 1 92 ? 19.865 2.031 -27.677 1.00 66.88 92 ASP A C 1
ATOM 660 O O . ASP A 1 92 ? 20.366 2.037 -28.801 1.00 66.88 92 ASP A O 1
ATOM 664 N N . SER A 1 93 ? 18.823 1.242 -27.409 1.00 63.50 93 SER A N 1
ATOM 665 C CA . SER A 1 93 ? 18.141 0.403 -28.402 1.00 63.50 93 SER A CA 1
ATOM 666 C C . SER A 1 93 ? 16.756 0.003 -27.890 1.00 63.50 93 SER A C 1
ATOM 668 O O . SER A 1 93 ? 16.592 -0.182 -26.685 1.00 63.50 93 SER A O 1
ATOM 670 N N . PRO A 1 94 ? 15.743 -0.173 -28.759 1.00 64.12 94 PRO A N 1
ATOM 671 C CA . PRO A 1 94 ? 14.449 -0.685 -28.328 1.00 64.12 94 PRO A CA 1
ATOM 672 C C . PRO A 1 94 ? 14.626 -2.085 -27.731 1.00 64.12 94 PRO A C 1
ATOM 674 O O . PRO A 1 94 ? 15.020 -3.018 -28.432 1.00 64.12 94 PRO A O 1
ATOM 677 N N . ALA A 1 95 ? 14.347 -2.242 -26.437 1.00 64.44 95 ALA A N 1
ATOM 678 C CA . ALA A 1 95 ? 14.338 -3.552 -25.804 1.00 64.44 95 ALA A CA 1
ATOM 679 C C . ALA A 1 95 ? 13.328 -4.460 -26.531 1.00 64.44 95 ALA A C 1
ATOM 681 O O . ALA A 1 95 ? 12.137 -4.160 -26.588 1.00 64.44 95 ALA A O 1
ATOM 682 N N . SER A 1 96 ? 13.796 -5.572 -27.102 1.00 67.81 96 SER A N 1
ATOM 683 C CA . SER A 1 96 ? 12.972 -6.470 -27.926 1.00 67.81 96 SER A CA 1
ATOM 684 C C . SER A 1 96 ? 12.105 -7.441 -27.112 1.00 67.81 96 SER A C 1
ATOM 686 O O . SER A 1 96 ? 11.395 -8.262 -27.688 1.00 67.81 96 SER A O 1
ATOM 688 N N . GLY A 1 97 ? 12.161 -7.380 -25.777 1.00 72.75 97 GLY A N 1
ATOM 689 C CA . GLY A 1 97 ? 11.470 -8.299 -24.875 1.00 72.75 97 GLY A CA 1
ATOM 690 C C . GLY A 1 97 ? 10.913 -7.618 -23.626 1.00 72.75 97 GLY A C 1
ATOM 691 O O . GLY A 1 97 ? 11.391 -6.573 -23.194 1.00 72.75 97 GLY A O 1
ATOM 692 N N . PHE A 1 98 ? 9.895 -8.242 -23.024 1.00 74.56 98 PHE A N 1
ATOM 693 C CA . PHE A 1 98 ? 9.268 -7.755 -21.789 1.00 74.56 98 PHE A CA 1
ATOM 694 C C . PHE A 1 98 ? 10.217 -7.837 -20.586 1.00 74.56 98 PHE A C 1
ATOM 696 O O . PHE A 1 98 ? 10.195 -6.973 -19.718 1.00 74.56 98 PHE A O 1
ATOM 703 N N . TYR A 1 99 ? 11.081 -8.851 -20.529 1.00 75.88 99 TYR A N 1
ATOM 704 C CA . TYR A 1 99 ? 12.083 -8.999 -19.475 1.00 75.88 99 TYR A CA 1
ATOM 705 C C . TYR A 1 99 ? 13.415 -8.381 -19.912 1.00 75.88 99 TYR A C 1
ATOM 707 O O . TYR A 1 99 ? 13.836 -8.633 -21.041 1.00 75.88 99 TYR A O 1
ATOM 715 N N . PRO A 1 100 ? 14.086 -7.592 -19.046 1.00 76.38 100 PRO A N 1
ATOM 716 C CA . PRO A 1 100 ? 13.877 -7.437 -17.594 1.00 76.38 100 PRO A CA 1
ATOM 717 C C . PRO A 1 100 ? 12.972 -6.259 -17.154 1.00 76.38 100 PRO A C 1
ATOM 719 O O . PRO A 1 100 ? 12.690 -6.132 -15.963 1.00 76.38 100 PRO A O 1
ATOM 722 N N . ILE A 1 101 ? 12.478 -5.426 -18.079 1.00 81.31 101 ILE A N 1
ATOM 723 C CA . ILE A 1 101 ? 11.644 -4.231 -17.796 1.00 81.31 101 ILE A CA 1
ATOM 724 C C . ILE A 1 101 ? 10.357 -4.587 -17.027 1.00 81.31 101 ILE A C 1
ATOM 726 O O . ILE A 1 101 ? 9.878 -3.831 -16.180 1.00 81.31 101 ILE A O 1
ATOM 730 N N . GLY A 1 102 ? 9.819 -5.772 -17.300 1.00 80.31 102 GLY A N 1
ATOM 731 C CA . GLY A 1 102 ? 8.603 -6.330 -16.733 1.00 80.31 102 GLY A CA 1
ATOM 732 C C . GLY A 1 102 ? 8.719 -6.815 -15.287 1.00 80.31 102 GLY A C 1
ATOM 733 O O . GLY A 1 102 ? 7.710 -6.882 -14.590 1.00 80.31 102 GLY A O 1
ATOM 734 N N . ILE A 1 103 ? 9.926 -7.126 -14.795 1.00 85.88 103 ILE A N 1
ATOM 735 C CA . ILE A 1 103 ? 10.109 -7.710 -13.449 1.00 85.88 103 ILE A CA 1
ATOM 736 C C . ILE A 1 103 ? 9.535 -6.795 -12.358 1.00 85.88 103 ILE A C 1
ATOM 738 O O . ILE A 1 103 ? 8.712 -7.265 -11.567 1.00 85.88 103 ILE A O 1
ATOM 742 N N . PRO A 1 104 ? 9.897 -5.497 -12.298 1.00 84.94 104 PRO A N 1
ATOM 743 C CA . PRO A 1 104 ? 9.441 -4.636 -11.215 1.00 84.94 104 PRO A CA 1
ATOM 744 C C . PRO A 1 104 ? 7.932 -4.379 -11.270 1.00 84.94 104 PRO A C 1
ATOM 746 O O . PRO A 1 104 ? 7.289 -4.321 -10.224 1.00 84.94 104 PRO A O 1
ATOM 749 N N . ILE A 1 105 ? 7.345 -4.282 -12.471 1.00 83.44 105 ILE A N 1
ATOM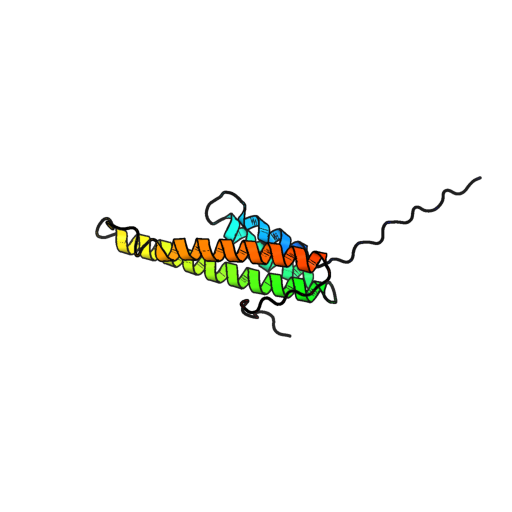 750 C CA . ILE A 1 105 ? 5.904 -4.055 -12.629 1.00 83.44 105 ILE A CA 1
ATOM 751 C C . ILE A 1 105 ? 5.091 -5.308 -12.270 1.00 83.44 105 ILE A C 1
ATOM 753 O O . ILE A 1 105 ? 4.069 -5.196 -11.596 1.00 83.44 105 ILE A O 1
ATOM 757 N N . THR A 1 106 ? 5.560 -6.514 -12.610 1.00 87.12 106 THR A N 1
ATOM 758 C CA . THR A 1 106 ? 4.912 -7.764 -12.176 1.00 87.12 106 THR A CA 1
ATOM 759 C C . THR A 1 106 ? 4.965 -7.919 -10.655 1.00 87.12 106 THR A C 1
ATOM 761 O O . THR A 1 106 ? 3.955 -8.256 -10.036 1.00 87.12 106 THR A O 1
ATOM 764 N N . LEU A 1 107 ? 6.114 -7.622 -10.036 1.00 86.56 107 LEU A N 1
ATOM 765 C CA . LEU A 1 107 ? 6.247 -7.624 -8.577 1.00 86.56 107 LEU A CA 1
ATOM 766 C C . LEU A 1 107 ? 5.345 -6.574 -7.924 1.00 86.56 107 LEU A C 1
ATOM 768 O O . LEU A 1 107 ? 4.718 -6.869 -6.908 1.00 86.56 107 LEU A O 1
ATOM 772 N N . TYR A 1 108 ? 5.228 -5.385 -8.520 1.00 83.31 108 TYR A N 1
ATOM 773 C CA . TYR A 1 108 ? 4.316 -4.346 -8.045 1.00 83.31 108 TYR A CA 1
ATOM 774 C C . TYR A 1 108 ? 2.876 -4.866 -8.000 1.00 83.31 108 TYR A C 1
ATOM 776 O O . TYR A 1 108 ? 2.239 -4.800 -6.951 1.00 83.31 108 TYR A O 1
ATOM 784 N N . PHE A 1 109 ? 2.391 -5.472 -9.090 1.00 84.38 109 PHE A N 1
ATOM 785 C CA . PHE A 1 109 ? 1.049 -6.058 -9.129 1.00 84.38 109 PHE A CA 1
ATOM 786 C C . PHE A 1 109 ? 0.860 -7.169 -8.090 1.00 84.38 109 PHE A C 1
ATOM 788 O O . PHE A 1 109 ? -0.160 -7.185 -7.400 1.00 84.38 109 PHE A O 1
ATOM 795 N N . ALA A 1 110 ? 1.835 -8.067 -7.928 1.00 87.12 110 ALA A N 1
ATOM 796 C CA . ALA A 1 110 ? 1.767 -9.125 -6.920 1.00 87.12 110 ALA A CA 1
ATOM 797 C C . ALA A 1 110 ? 1.651 -8.553 -5.494 1.00 87.12 110 ALA A C 1
ATOM 799 O O . ALA A 1 110 ? 0.811 -8.998 -4.706 1.00 87.12 110 ALA A O 1
ATOM 800 N N . VAL A 1 111 ? 2.440 -7.521 -5.176 1.00 84.81 111 VAL A N 1
ATOM 801 C CA . VAL A 1 111 ? 2.389 -6.824 -3.882 1.00 84.81 111 VAL A CA 1
ATOM 802 C C . VAL A 1 111 ? 1.066 -6.070 -3.705 1.00 84.81 111 VAL A C 1
ATOM 804 O O . VAL A 1 111 ? 0.505 -6.089 -2.611 1.00 84.81 111 VAL A O 1
ATOM 807 N N . SER A 1 112 ? 0.516 -5.461 -4.759 1.00 79.44 112 SER A N 1
ATOM 808 C CA . SER A 1 112 ? -0.801 -4.809 -4.735 1.00 79.44 112 SER A CA 1
ATOM 809 C C . SER A 1 112 ? -1.946 -5.788 -4.462 1.00 79.44 112 SER A C 1
ATOM 811 O O . SER A 1 112 ? -2.829 -5.490 -3.656 1.00 79.44 112 SER A O 1
ATOM 813 N N . VAL A 1 113 ? -1.921 -6.978 -5.070 1.00 84.94 113 VAL A N 1
ATOM 814 C CA . VAL A 1 113 ? -2.899 -8.040 -4.775 1.00 84.94 113 VAL A CA 1
ATOM 815 C C . VAL A 1 113 ? -2.765 -8.498 -3.324 1.00 84.94 113 VAL A C 1
ATOM 817 O O . VAL A 1 113 ? -3.762 -8.601 -2.610 1.00 84.94 113 VAL A O 1
ATOM 820 N N . PHE A 1 114 ? -1.536 -8.715 -2.854 1.00 84.31 114 PHE A N 1
ATOM 821 C CA . PHE A 1 114 ? -1.286 -9.097 -1.466 1.00 84.31 114 PHE A CA 1
ATOM 822 C C . PHE A 1 114 ? -1.768 -8.030 -0.471 1.00 84.31 114 PHE A C 1
ATOM 824 O O . PHE A 1 114 ? -2.405 -8.356 0.533 1.00 84.31 114 PHE A O 1
ATOM 831 N N . HIS A 1 115 ? -1.544 -6.749 -0.776 1.00 80.25 115 HIS A N 1
ATOM 832 C CA . HIS A 1 115 ? -2.075 -5.625 -0.006 1.00 80.25 115 HIS A CA 1
ATOM 833 C C . HIS A 1 115 ? -3.598 -5.657 0.071 1.00 80.25 115 HIS A C 1
ATOM 835 O O . HIS A 1 115 ? -4.142 -5.550 1.167 1.00 80.25 115 HIS A O 1
ATOM 841 N N . LEU A 1 116 ? -4.287 -5.864 -1.054 1.00 80.62 116 LEU A N 1
ATOM 842 C CA . LEU A 1 116 ? -5.747 -5.963 -1.081 1.00 80.62 116 LEU A CA 1
ATOM 843 C C . LEU A 1 116 ? -6.255 -7.098 -0.178 1.00 80.62 116 LEU A C 1
ATOM 845 O O . LEU A 1 116 ? -7.178 -6.893 0.612 1.00 80.62 116 LEU A O 1
ATOM 849 N N . VAL A 1 117 ? -5.625 -8.274 -0.245 1.00 84.31 117 VAL A N 1
ATOM 850 C CA . VAL A 1 117 ? -5.969 -9.420 0.611 1.00 84.31 117 VAL A CA 1
ATOM 851 C C . VAL A 1 117 ? -5.791 -9.069 2.087 1.00 84.31 117 VAL A C 1
ATOM 853 O O . VAL A 1 117 ? -6.702 -9.289 2.888 1.00 84.31 117 VAL A O 1
ATOM 856 N N . LEU A 1 118 ? -4.654 -8.473 2.457 1.00 78.12 118 LEU A N 1
ATOM 857 C CA . LEU A 1 118 ? -4.395 -8.069 3.838 1.00 78.12 118 LEU A CA 1
ATOM 858 C C . LEU A 1 118 ? -5.362 -6.993 4.323 1.00 78.12 118 LEU A C 1
ATOM 860 O O . LEU A 1 118 ? -5.804 -7.055 5.469 1.00 78.12 118 LEU A O 1
ATOM 864 N N . VAL A 1 119 ? -5.729 -6.051 3.457 1.00 77.88 119 VAL A N 1
ATOM 865 C CA . VAL A 1 119 ? -6.729 -5.023 3.745 1.00 77.88 119 VAL A CA 1
ATOM 866 C C . VAL A 1 119 ? -8.089 -5.646 4.051 1.00 77.88 119 VAL A C 1
ATOM 868 O O . VAL A 1 119 ? -8.700 -5.313 5.069 1.00 77.88 119 VAL A O 1
ATOM 871 N N . ILE A 1 120 ? -8.531 -6.607 3.239 1.00 79.06 120 ILE A N 1
ATOM 872 C CA . ILE A 1 120 ? -9.789 -7.332 3.455 1.00 79.06 120 ILE A CA 1
ATOM 873 C C . ILE A 1 120 ? -9.735 -8.145 4.755 1.00 79.06 120 ILE A C 1
ATOM 875 O O . ILE A 1 120 ? -10.629 -8.024 5.595 1.00 79.06 120 ILE A O 1
ATOM 879 N N . MET A 1 121 ? -8.669 -8.919 4.976 1.00 77.62 121 MET A N 1
ATOM 880 C CA . MET A 1 121 ? -8.475 -9.679 6.219 1.00 77.62 121 MET A CA 1
ATOM 881 C C . MET A 1 121 ? -8.449 -8.768 7.453 1.00 77.62 121 MET A C 1
ATOM 883 O O . MET A 1 121 ? -9.003 -9.115 8.501 1.00 77.62 121 MET A O 1
ATOM 887 N N . GLY A 1 122 ? -7.822 -7.601 7.314 1.00 69.12 122 GLY A N 1
ATOM 888 C CA . GLY A 1 122 ? -7.752 -6.542 8.307 1.00 69.12 122 GLY A CA 1
ATOM 889 C C . GLY A 1 122 ? -9.117 -6.005 8.700 1.00 69.12 122 GLY A C 1
ATOM 890 O O . GLY A 1 122 ? -9.449 -5.984 9.887 1.00 69.12 122 GLY A O 1
ATOM 891 N N . MET A 1 123 ? -9.943 -5.668 7.706 1.00 69.12 123 MET A N 1
ATOM 892 C CA . MET A 1 123 ? -11.328 -5.246 7.924 1.00 69.12 123 MET A CA 1
ATOM 893 C C . MET A 1 123 ? -12.156 -6.336 8.612 1.00 69.12 123 MET A C 1
ATOM 895 O O . MET A 1 123 ? -12.814 -6.044 9.608 1.00 69.12 123 MET A O 1
ATOM 899 N N . VAL A 1 124 ? -12.082 -7.589 8.144 1.00 75.06 124 VAL A N 1
ATOM 900 C CA . VAL A 1 124 ? -12.863 -8.716 8.693 1.00 75.06 124 VAL A CA 1
ATOM 901 C C . VAL A 1 124 ? -12.493 -9.010 10.152 1.00 75.06 124 VAL A C 1
ATOM 903 O O . VAL A 1 124 ? -13.362 -9.214 11.007 1.00 75.06 124 VAL A O 1
ATOM 906 N N . ARG A 1 125 ? -11.198 -9.010 10.484 1.00 68.25 125 ARG A N 1
ATOM 907 C CA . ARG A 1 125 ? -10.748 -9.248 11.865 1.00 68.25 125 ARG A CA 1
ATOM 908 C C . ARG A 1 125 ? -11.055 -8.063 12.781 1.00 68.25 125 ARG A C 1
ATOM 910 O O . ARG A 1 125 ? -11.524 -8.291 13.897 1.00 68.25 125 ARG A O 1
ATOM 917 N N . ALA A 1 126 ? -10.903 -6.828 12.296 1.00 65.75 126 ALA A N 1
ATOM 918 C CA . ALA A 1 126 ? -11.297 -5.626 13.032 1.00 65.75 126 ALA A CA 1
ATOM 919 C C . ALA A 1 126 ? -12.816 -5.570 13.286 1.00 65.75 126 ALA A C 1
ATOM 921 O O . ALA A 1 126 ? -13.237 -5.215 14.389 1.00 65.75 126 ALA A O 1
ATOM 922 N N . SER A 1 127 ? -13.650 -5.990 12.323 1.00 61.19 127 SER A N 1
ATOM 923 C CA . SER A 1 127 ? -15.105 -6.077 12.517 1.00 61.19 127 SER A CA 1
ATOM 924 C C . SER A 1 127 ? -15.504 -7.127 13.556 1.00 61.19 127 SER A C 1
ATOM 926 O O . SER A 1 127 ? -16.489 -6.934 14.263 1.00 61.19 127 SER A O 1
ATOM 928 N N . GLY A 1 128 ? -14.714 -8.197 13.695 1.00 59.78 128 GLY A N 1
ATOM 929 C CA . GLY A 1 128 ? -14.914 -9.250 14.694 1.00 59.78 128 GLY A CA 1
ATOM 930 C C . GLY A 1 128 ? -14.291 -8.974 16.069 1.00 59.78 128 GLY A C 1
ATOM 931 O O . GLY A 1 128 ? -14.315 -9.862 16.916 1.00 59.78 128 GLY A O 1
ATOM 932 N N . GLY A 1 129 ? -13.688 -7.798 16.294 1.00 57.12 129 GLY A N 1
ATOM 933 C CA . GLY A 1 129 ? -13.008 -7.462 17.555 1.00 57.12 129 GLY A CA 1
ATOM 934 C C . GLY A 1 129 ? -11.712 -8.244 17.812 1.00 57.12 129 GLY A C 1
ATOM 935 O O . GLY A 1 129 ? -11.200 -8.222 18.929 1.00 57.12 129 GLY A O 1
ATOM 936 N N . LYS A 1 130 ? -11.176 -8.934 16.797 1.00 56.75 130 LYS A N 1
ATOM 937 C CA . LYS A 1 130 ? -9.938 -9.721 16.883 1.00 56.75 130 LYS A CA 1
ATOM 938 C C . LYS A 1 130 ? -8.738 -8.884 16.440 1.00 56.75 130 LYS A C 1
ATOM 940 O O . LYS A 1 130 ? -8.847 -8.040 15.548 1.00 56.75 130 LYS A O 1
ATOM 945 N N . ILE A 1 131 ? -7.585 -9.139 17.053 1.00 58.81 131 ILE A N 1
ATOM 946 C CA . ILE A 1 131 ? -6.334 -8.440 16.744 1.00 58.81 131 ILE A CA 1
ATOM 947 C C . ILE A 1 131 ? -5.681 -9.063 15.500 1.00 58.81 131 ILE A C 1
ATOM 949 O O . ILE A 1 131 ? -5.594 -10.285 15.361 1.00 58.81 131 ILE A O 1
ATOM 953 N N . MET A 1 132 ? -5.236 -8.219 14.572 1.00 57.06 132 MET A N 1
ATOM 954 C CA . MET A 1 132 ? -4.471 -8.582 13.386 1.00 57.06 132 MET A CA 1
ATOM 955 C C . MET A 1 132 ? -2.981 -8.433 13.659 1.00 57.06 132 MET A C 1
ATOM 957 O O . MET A 1 132 ? -2.464 -7.324 13.750 1.00 57.06 132 MET A O 1
ATOM 961 N N . HIS A 1 133 ? -2.281 -9.561 13.707 1.00 58.44 133 HIS A N 1
ATOM 962 C CA . HIS A 1 133 ? -0.831 -9.588 13.574 1.00 58.44 133 HIS A CA 1
ATOM 963 C C . HIS A 1 133 ? -0.474 -9.783 12.101 1.00 58.44 133 HIS A C 1
ATOM 965 O O . HIS A 1 133 ? -0.834 -10.799 11.506 1.00 58.44 133 HIS A O 1
ATOM 971 N N . VAL A 1 134 ? 0.223 -8.807 11.517 1.00 58.75 134 VAL A N 1
ATOM 972 C CA . VAL A 1 134 ? 0.808 -8.917 10.175 1.00 58.75 134 VAL A CA 1
ATOM 973 C C . VAL A 1 134 ? 2.297 -9.236 10.358 1.00 58.75 134 VAL A C 1
ATOM 975 O O . VAL A 1 134 ? 3.062 -8.322 10.661 1.00 58.75 134 VAL A O 1
ATOM 978 N N . PRO A 1 135 ? 2.731 -10.505 10.224 1.00 54.94 135 PRO A N 1
ATOM 979 C CA . PRO A 1 135 ? 4.109 -10.910 10.529 1.00 54.94 135 PRO A CA 1
ATOM 980 C C . PRO A 1 135 ? 5.154 -10.306 9.576 1.00 54.94 135 PRO A C 1
ATOM 982 O O . PRO A 1 135 ? 6.325 -10.238 9.923 1.00 54.94 135 PRO A O 1
ATOM 985 N N . PHE A 1 136 ? 4.731 -9.840 8.398 1.00 57.25 136 PHE A N 1
ATOM 986 C CA . PHE A 1 136 ? 5.608 -9.285 7.360 1.00 57.25 136 PHE A CA 1
ATOM 987 C C . PHE A 1 136 ? 5.719 -7.755 7.377 1.00 57.25 136 PHE A C 1
ATOM 989 O O . PHE A 1 136 ? 6.467 -7.189 6.584 1.00 57.25 136 PHE A O 1
ATOM 996 N N . ALA A 1 137 ? 4.970 -7.062 8.239 1.00 53.97 137 ALA A N 1
ATOM 997 C CA . ALA A 1 137 ? 5.083 -5.613 8.352 1.00 53.97 137 ALA A CA 1
ATOM 998 C C . ALA A 1 137 ? 6.343 -5.260 9.153 1.00 53.97 137 ALA A C 1
ATOM 1000 O O . ALA A 1 137 ? 6.517 -5.745 10.274 1.00 53.97 137 ALA A O 1
ATOM 1001 N N . ILE A 1 138 ? 7.204 -4.389 8.615 1.00 59.44 138 ILE A N 1
ATOM 1002 C CA . ILE A 1 138 ? 8.351 -3.877 9.371 1.0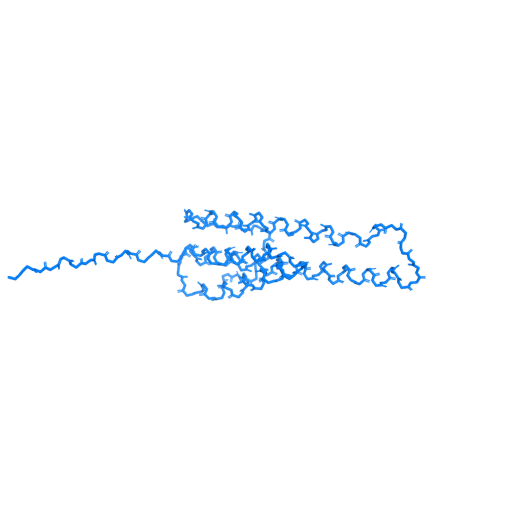0 59.44 138 ILE A CA 1
ATOM 1003 C C . ILE A 1 138 ? 7.794 -3.096 10.576 1.00 59.44 138 ILE A C 1
ATOM 1005 O O . ILE A 1 138 ? 6.984 -2.180 10.396 1.00 59.44 138 ILE A O 1
ATOM 1009 N N . PRO A 1 139 ? 8.169 -3.444 11.821 1.00 58.53 139 PRO A N 1
ATOM 1010 C CA . PRO A 1 139 ? 7.631 -2.790 13.006 1.00 58.53 139 PRO A CA 1
ATOM 1011 C C . PRO A 1 139 ? 8.306 -1.427 13.203 1.00 58.53 139 PRO A C 1
ATOM 1013 O O . PRO A 1 139 ? 9.247 -1.306 13.987 1.00 58.53 139 PRO A O 1
ATOM 1016 N N . TYR A 1 140 ? 7.825 -0.405 12.489 1.00 54.59 140 TYR A N 1
ATOM 1017 C CA . TYR A 1 140 ? 8.288 0.982 12.630 1.00 54.59 140 TYR A CA 1
ATOM 1018 C C . TYR A 1 140 ? 7.888 1.596 13.982 1.00 54.59 140 TYR A C 1
ATOM 1020 O O . TYR A 1 140 ? 8.613 2.418 14.531 1.00 54.59 140 TYR A O 1
ATOM 1028 N N . LEU A 1 141 ? 6.761 1.163 14.559 1.00 49.19 141 LEU A N 1
ATOM 1029 C CA . LEU A 1 141 ? 6.348 1.498 15.924 1.00 49.19 141 LEU A CA 1
ATOM 1030 C C . LEU A 1 141 ? 6.503 0.273 16.834 1.00 49.19 141 LEU A C 1
ATOM 1032 O O . LEU A 1 141 ? 5.614 -0.580 16.879 1.00 49.19 141 LEU A O 1
ATOM 1036 N N . ARG A 1 142 ? 7.615 0.201 17.572 1.00 51.16 142 ARG A N 1
ATOM 1037 C CA . ARG A 1 142 ? 7.768 -0.702 18.726 1.00 51.16 142 ARG A CA 1
ATOM 1038 C C . ARG A 1 142 ? 7.291 0.010 19.999 1.00 51.16 142 ARG A C 1
ATOM 1040 O O . ARG A 1 142 ? 7.193 1.237 20.018 1.00 51.16 142 ARG A O 1
ATOM 1047 N N . ALA A 1 143 ? 6.828 -0.778 20.969 1.00 46.25 143 ALA A N 1
ATOM 1048 C CA . ALA A 1 143 ? 6.443 -0.296 22.296 1.00 46.25 143 ALA A CA 1
ATOM 1049 C C . ALA A 1 143 ? 7.615 0.416 22.978 1.00 46.25 143 ALA A C 1
ATOM 1051 O O . ALA A 1 143 ? 8.762 -0.024 22.738 1.00 46.25 143 ALA A O 1
#

Sequence (143 aa):
MGGYPAGAYPAAVPPRGLLPWALGLLILIPFPFVGGIASGIAMAVSGGASRRFGGAARENARAALNWGLTYLLVSTVLLVSHFVILSTLTADSPASGFYPIGIPITLYFAVSVFHLVLVIMGMVRASGGKIMHVPFAIPYLRA